Protein AF-A0A2S5KXQ9-F1 (afdb_monomer)

Structure (mmCIF, N/CA/C/O backbone):
data_AF-A0A2S5KXQ9-F1
#
_entry.id   AF-A0A2S5KXQ9-F1
#
loop_
_atom_site.group_PDB
_atom_site.id
_atom_site.type_symbol
_atom_site.label_atom_id
_atom_site.label_alt_id
_atom_site.label_comp_id
_atom_site.label_asym_id
_atom_site.label_entity_id
_atom_site.label_seq_id
_atom_site.pdbx_PDB_ins_code
_atom_site.Cartn_x
_atom_site.Cartn_y
_atom_site.Cartn_z
_atom_site.occupancy
_atom_site.B_iso_or_equiv
_atom_site.auth_seq_id
_atom_site.auth_comp_id
_atom_site.auth_asym_id
_atom_site.auth_atom_id
_atom_site.pdbx_PDB_model_num
ATOM 1 N N . MET A 1 1 ? 0.442 4.396 -20.743 1.00 78.75 1 MET A N 1
ATOM 2 C CA . MET A 1 1 ? 1.804 4.892 -20.442 1.00 78.75 1 MET A CA 1
ATOM 3 C C . MET A 1 1 ? 2.868 3.819 -20.689 1.00 78.75 1 MET A C 1
ATOM 5 O O . MET A 1 1 ? 3.608 3.980 -21.645 1.00 78.75 1 MET A O 1
ATOM 9 N N . PHE A 1 2 ? 2.902 2.706 -19.939 1.00 82.38 2 PHE A N 1
ATOM 10 C CA . PHE A 1 2 ? 3.927 1.646 -20.080 1.00 82.38 2 PHE A CA 1
ATOM 11 C C . PHE A 1 2 ? 4.070 1.054 -21.492 1.00 82.38 2 PHE A C 1
ATOM 13 O O . PHE A 1 2 ? 5.183 0.921 -21.985 1.00 82.38 2 PHE A O 1
ATOM 20 N N . VAL A 1 3 ? 2.953 0.779 -22.176 1.00 86.56 3 VAL A N 1
ATOM 21 C CA . VAL A 1 3 ? 2.971 0.293 -23.571 1.00 86.56 3 VAL A CA 1
ATOM 22 C C . VAL A 1 3 ? 3.650 1.297 -24.509 1.00 86.56 3 VAL A C 1
ATOM 24 O O . VAL A 1 3 ? 4.400 0.899 -25.386 1.00 86.56 3 VAL A O 1
ATOM 27 N N . GLY A 1 4 ? 3.442 2.600 -24.295 1.00 89.75 4 GLY A N 1
ATOM 28 C CA . GLY A 1 4 ? 4.075 3.643 -25.105 1.00 89.75 4 GLY A CA 1
ATOM 29 C C . GLY A 1 4 ? 5.593 3.678 -24.930 1.00 89.75 4 GLY A C 1
ATOM 30 O O . GLY A 1 4 ? 6.312 3.755 -25.920 1.00 89.75 4 GLY A O 1
ATOM 31 N N . VAL A 1 5 ? 6.073 3.554 -23.687 1.00 87.56 5 VAL A N 1
ATOM 32 C CA . VAL A 1 5 ? 7.513 3.492 -23.381 1.00 87.56 5 VAL A CA 1
ATOM 33 C C . VAL A 1 5 ? 8.149 2.266 -24.039 1.00 87.56 5 VAL A C 1
ATOM 35 O O . VAL A 1 5 ? 9.126 2.412 -24.764 1.00 87.56 5 VAL A O 1
ATOM 38 N N . LEU A 1 6 ? 7.540 1.082 -23.888 1.00 88.88 6 LEU A N 1
ATOM 39 C CA . LEU A 1 6 ? 8.032 -0.152 -24.511 1.00 88.88 6 LEU A CA 1
ATOM 40 C C . LEU A 1 6 ? 8.120 -0.038 -26.037 1.00 88.88 6 LEU A C 1
ATOM 42 O O . LEU A 1 6 ? 9.135 -0.407 -26.622 1.00 88.88 6 LEU A O 1
ATOM 46 N N . THR A 1 7 ? 7.087 0.506 -26.685 1.00 90.44 7 THR A N 1
ATOM 47 C CA . THR A 1 7 ? 7.080 0.689 -28.141 1.00 90.44 7 THR A CA 1
ATOM 48 C C . THR A 1 7 ? 8.213 1.609 -28.598 1.00 90.44 7 THR A C 1
ATOM 50 O O . THR A 1 7 ? 8.908 1.284 -29.558 1.00 90.44 7 THR A O 1
ATOM 53 N N . ILE A 1 8 ? 8.446 2.726 -27.901 1.00 91.31 8 ILE A N 1
ATOM 54 C CA . ILE A 1 8 ? 9.525 3.666 -28.236 1.00 91.31 8 ILE A CA 1
ATOM 55 C C . ILE A 1 8 ? 10.900 3.012 -28.041 1.00 91.31 8 ILE A C 1
ATOM 57 O O . ILE A 1 8 ? 11.726 3.067 -28.955 1.00 91.31 8 ILE A O 1
ATOM 61 N N . THR A 1 9 ? 11.134 2.341 -26.908 1.00 89.44 9 THR A N 1
ATOM 62 C CA . THR A 1 9 ? 12.393 1.628 -26.635 1.00 89.44 9 THR A CA 1
ATOM 63 C C . THR A 1 9 ? 12.681 0.579 -27.709 1.00 89.44 9 THR A C 1
ATOM 65 O O . THR A 1 9 ? 13.804 0.511 -28.210 1.00 89.44 9 THR A O 1
ATOM 68 N N . VAL A 1 10 ? 11.680 -0.207 -28.122 1.00 89.44 10 VAL A N 1
ATOM 69 C CA . VAL A 1 10 ? 11.841 -1.229 -29.171 1.00 89.44 10 VAL A CA 1
ATOM 70 C C . VAL A 1 10 ? 12.188 -0.598 -30.520 1.00 89.44 10 VAL A C 1
ATOM 72 O O . VAL A 1 10 ? 13.103 -1.078 -31.186 1.00 89.44 10 VAL A O 1
ATOM 75 N N . ILE A 1 11 ? 11.515 0.492 -30.909 1.00 93.19 11 ILE A N 1
ATOM 76 C CA . ILE A 1 11 ? 11.786 1.196 -32.175 1.00 93.19 11 ILE A CA 1
ATOM 77 C C . ILE A 1 11 ? 13.223 1.728 -32.208 1.00 93.19 11 ILE A C 1
ATOM 79 O O . ILE A 1 11 ? 13.945 1.497 -33.179 1.00 93.19 11 ILE A O 1
ATOM 83 N N . ILE A 1 12 ? 13.655 2.407 -31.142 1.00 90.12 12 ILE A N 1
ATOM 84 C CA . ILE A 1 12 ? 15.009 2.965 -31.049 1.00 90.12 12 ILE A CA 1
ATOM 85 C C . ILE A 1 12 ? 16.040 1.833 -31.073 1.00 90.12 12 ILE A C 1
ATOM 87 O O . ILE A 1 12 ? 16.975 1.863 -31.872 1.00 90.12 12 ILE A O 1
ATOM 91 N N . THR A 1 13 ? 15.839 0.797 -30.257 1.00 90.81 13 THR A N 1
ATOM 92 C CA . THR A 1 13 ? 16.745 -0.358 -30.185 1.00 90.81 13 THR A CA 1
ATOM 93 C C . THR A 1 13 ? 16.883 -1.044 -31.540 1.00 90.81 13 THR A C 1
ATOM 95 O O . THR A 1 13 ? 18.001 -1.318 -31.966 1.00 90.81 13 THR A O 1
ATOM 98 N N . ALA A 1 14 ? 15.778 -1.266 -32.259 1.00 90.19 14 ALA A N 1
ATOM 99 C CA . ALA A 1 14 ? 15.807 -1.853 -33.595 1.00 90.19 14 ALA A CA 1
ATOM 100 C C . ALA A 1 14 ? 16.627 -0.997 -34.575 1.00 90.19 14 ALA A C 1
ATOM 102 O O . ALA A 1 14 ? 17.467 -1.536 -35.294 1.00 90.19 14 ALA A O 1
ATOM 103 N N . GLY A 1 15 ? 16.453 0.330 -34.558 1.00 90.06 15 GLY A N 1
ATOM 104 C CA . GLY A 1 15 ? 17.236 1.247 -35.391 1.00 90.06 15 GLY A CA 1
ATOM 105 C C . GLY A 1 15 ? 18.742 1.176 -35.113 1.00 90.06 15 GLY A C 1
ATOM 106 O O . GLY A 1 15 ? 19.540 1.064 -36.042 1.00 90.06 15 GLY A O 1
ATOM 107 N N . PHE A 1 16 ? 19.139 1.171 -33.839 1.00 89.94 16 PHE A N 1
ATOM 108 C CA . PHE A 1 16 ? 20.549 1.079 -33.444 1.00 89.94 16 PHE A CA 1
ATOM 109 C C . PHE A 1 16 ? 21.169 -0.291 -33.74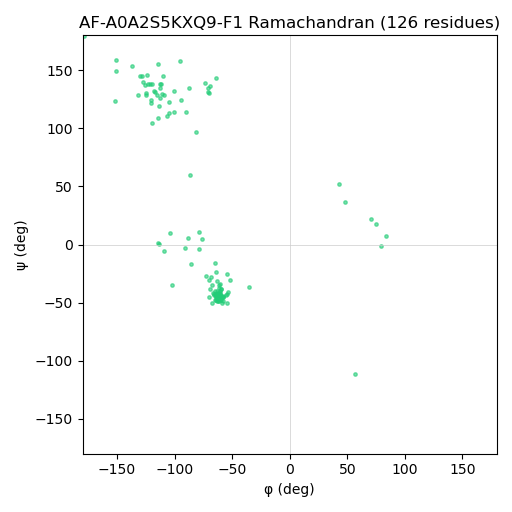9 1.00 89.94 16 PHE A C 1
ATOM 111 O O . PHE A 1 16 ? 22.310 -0.361 -34.205 1.00 89.94 16 PHE A O 1
ATOM 118 N N . VAL A 1 17 ? 20.425 -1.381 -33.557 1.00 90.50 17 VAL A N 1
ATOM 119 C CA . VAL A 1 17 ? 20.887 -2.735 -33.902 1.00 90.50 17 VAL A CA 1
ATOM 120 C C . VAL A 1 17 ? 21.113 -2.870 -35.406 1.00 90.50 17 VAL A C 1
ATOM 122 O O . VAL A 1 17 ? 22.149 -3.393 -35.812 1.00 90.50 17 VAL A O 1
ATOM 125 N N . LEU A 1 18 ? 20.197 -2.348 -36.231 1.00 91.31 18 LEU A N 1
ATOM 126 C CA . LEU A 1 18 ? 20.355 -2.317 -37.690 1.00 91.31 18 LEU A CA 1
ATOM 127 C C . LEU A 1 18 ? 21.558 -1.470 -38.130 1.00 91.31 18 LEU A C 1
ATOM 129 O O . LEU A 1 18 ? 22.213 -1.807 -39.112 1.00 91.31 18 LEU A O 1
ATOM 133 N N . ALA A 1 19 ? 21.896 -0.418 -37.380 1.00 90.25 19 ALA A N 1
ATOM 134 C CA . ALA A 1 19 ? 23.103 0.385 -37.586 1.00 90.25 19 ALA A CA 1
ATOM 135 C C . ALA A 1 19 ? 24.400 -0.295 -37.088 1.00 90.25 19 ALA A C 1
ATOM 137 O O . ALA A 1 19 ? 25.467 0.316 -37.114 1.00 90.25 19 ALA A O 1
ATOM 138 N N . GLY A 1 20 ? 24.329 -1.547 -36.620 1.00 88.88 20 GLY A N 1
ATOM 139 C CA . GLY A 1 20 ? 25.476 -2.309 -36.128 1.00 88.88 20 GLY A CA 1
ATOM 140 C C . GLY A 1 20 ? 25.839 -2.035 -34.667 1.00 88.88 20 GLY A C 1
ATOM 141 O O . GLY A 1 20 ? 26.840 -2.560 -34.190 1.00 88.88 20 GLY A O 1
ATOM 142 N N . ALA A 1 21 ? 25.040 -1.267 -33.918 1.00 89.88 21 ALA A N 1
ATOM 143 C CA . ALA A 1 21 ? 25.245 -1.001 -32.493 1.00 89.88 21 ALA A CA 1
ATOM 144 C C . ALA A 1 21 ? 24.604 -2.092 -31.612 1.00 89.88 21 ALA A C 1
ATOM 146 O O . ALA A 1 21 ? 23.745 -1.838 -30.768 1.00 89.88 21 ALA A O 1
ATOM 147 N N . TRP A 1 22 ? 25.053 -3.334 -31.794 1.00 89.44 22 TRP A N 1
ATOM 148 C CA . TRP A 1 22 ? 24.617 -4.515 -31.035 1.00 89.44 22 TRP A CA 1
ATOM 149 C C . TRP A 1 22 ? 24.746 -4.366 -29.508 1.00 89.44 22 TRP A C 1
ATOM 151 O O . TRP A 1 22 ? 23.976 -4.975 -28.768 1.00 89.44 22 TRP A O 1
ATOM 161 N N . LEU A 1 23 ? 25.650 -3.504 -29.028 1.00 90.25 23 LEU A N 1
ATOM 162 C CA . LEU A 1 23 ? 25.836 -3.215 -27.602 1.00 90.25 23 LEU A CA 1
ATOM 163 C C . LEU A 1 23 ? 24.622 -2.528 -26.948 1.00 90.25 23 LEU A C 1
ATOM 165 O O . LEU A 1 23 ? 24.513 -2.531 -25.729 1.00 90.25 23 LEU A O 1
ATOM 169 N N . VAL A 1 24 ? 23.686 -1.973 -27.725 1.00 89.38 24 VAL A N 1
ATOM 170 C CA . VAL A 1 24 ? 22.449 -1.363 -27.200 1.00 89.38 24 VAL A CA 1
ATOM 171 C C . VAL A 1 24 ? 21.453 -2.421 -26.700 1.00 89.38 24 VAL A C 1
ATOM 173 O O . VAL A 1 24 ? 20.691 -2.154 -25.771 1.00 89.38 24 VAL A O 1
ATOM 176 N N . LEU A 1 25 ? 21.492 -3.645 -27.244 1.00 88.25 25 LEU A N 1
ATOM 177 C CA . LEU A 1 25 ? 20.591 -4.743 -26.863 1.00 88.25 25 LEU A CA 1
ATOM 178 C C . LEU A 1 25 ? 20.567 -5.065 -25.360 1.00 88.25 25 LEU A C 1
ATOM 180 O O . LEU A 1 25 ? 19.467 -5.135 -24.813 1.00 88.25 25 LEU A O 1
ATOM 184 N N . PRO A 1 26 ? 21.705 -5.265 -24.662 1.00 91.44 26 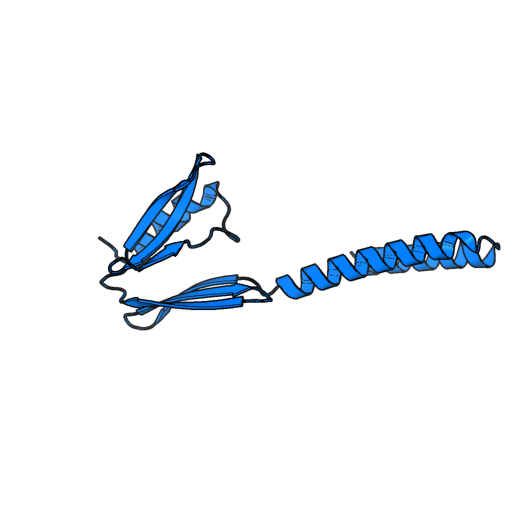PRO A N 1
ATOM 185 C CA . PRO A 1 26 ? 21.680 -5.558 -23.229 1.00 91.44 26 PRO A CA 1
ATOM 186 C C . PRO A 1 26 ? 21.056 -4.430 -22.396 1.00 91.44 26 PRO A C 1
ATOM 188 O O . PRO A 1 26 ? 20.357 -4.721 -21.429 1.00 91.44 26 PRO A O 1
ATOM 191 N N . PHE A 1 27 ? 21.241 -3.161 -22.779 1.00 88.88 27 PHE A N 1
ATOM 192 C CA . PHE A 1 27 ? 20.630 -2.027 -22.074 1.00 88.88 27 PHE A CA 1
ATOM 193 C C . PHE A 1 27 ? 19.116 -1.974 -22.288 1.00 88.88 27 PHE A C 1
ATOM 195 O O . PHE A 1 27 ? 18.367 -1.841 -21.323 1.00 88.88 27 PHE A O 1
ATOM 202 N N . ALA A 1 28 ? 18.661 -2.153 -23.530 1.00 88.88 28 ALA A N 1
ATOM 203 C CA . ALA A 1 28 ? 17.238 -2.208 -23.853 1.00 88.88 28 ALA A CA 1
ATOM 204 C C . ALA A 1 28 ? 16.541 -3.404 -23.185 1.00 88.88 28 ALA A C 1
ATOM 206 O O . ALA A 1 28 ? 15.451 -3.275 -22.633 1.00 88.88 28 ALA A O 1
ATOM 207 N N . GLY A 1 29 ? 17.192 -4.571 -23.180 1.00 89.62 29 GLY A N 1
ATOM 208 C CA . GLY A 1 29 ? 16.701 -5.752 -22.476 1.00 89.62 29 GLY A CA 1
ATOM 209 C C . GLY A 1 29 ? 16.574 -5.510 -20.972 1.00 89.62 29 GLY A C 1
ATOM 210 O O . GLY A 1 29 ? 15.553 -5.857 -20.382 1.00 89.62 29 GLY A O 1
ATOM 211 N N . LEU A 1 30 ? 17.570 -4.866 -20.357 1.00 94.31 30 LEU A N 1
ATOM 212 C CA . LEU A 1 30 ? 17.536 -4.525 -18.936 1.00 94.31 30 LEU A CA 1
ATOM 213 C C . LEU A 1 30 ? 16.406 -3.541 -18.610 1.00 94.31 30 LEU A C 1
ATOM 215 O O . LEU A 1 30 ? 15.691 -3.755 -17.634 1.00 94.31 30 LEU A O 1
ATOM 219 N N . GLU A 1 31 ? 16.195 -2.515 -19.436 1.00 91.12 31 GLU A N 1
ATOM 220 C CA . GLU A 1 31 ? 15.076 -1.580 -19.273 1.00 91.12 31 GLU A CA 1
ATOM 221 C C . GLU A 1 31 ? 13.727 -2.316 -19.300 1.00 91.12 31 GLU A C 1
ATOM 223 O O . GLU A 1 31 ? 12.910 -2.158 -18.390 1.00 91.12 31 GLU A O 1
ATOM 228 N N . ILE A 1 32 ? 13.517 -3.186 -20.294 1.00 90.31 32 ILE A N 1
ATOM 229 C CA . ILE A 1 32 ? 12.287 -3.979 -20.420 1.00 90.31 32 ILE A CA 1
ATOM 230 C C . ILE A 1 32 ? 12.099 -4.900 -19.208 1.00 90.31 32 ILE A C 1
ATOM 232 O O . ILE A 1 32 ? 10.988 -4.998 -18.688 1.00 90.31 32 ILE A O 1
ATOM 236 N N . LEU A 1 33 ? 13.165 -5.549 -18.726 1.00 94.31 33 LEU A N 1
ATOM 237 C CA . LEU A 1 33 ? 13.109 -6.416 -17.545 1.00 94.31 33 LEU A CA 1
ATOM 238 C C . LEU A 1 33 ? 12.712 -5.644 -16.283 1.00 94.31 33 LEU A C 1
ATOM 240 O O . LEU A 1 33 ? 11.860 -6.109 -15.524 1.00 94.31 33 LEU A O 1
ATOM 244 N N . VAL A 1 34 ? 13.287 -4.460 -16.069 1.00 94.19 34 VAL A N 1
ATOM 245 C CA . VAL A 1 34 ? 12.946 -3.601 -14.927 1.00 94.19 34 VAL A CA 1
ATOM 246 C C . VAL A 1 34 ? 11.488 -3.149 -15.012 1.00 94.19 34 VAL A C 1
ATOM 248 O O . VAL A 1 34 ? 10.753 -3.259 -14.029 1.00 94.19 34 VAL A O 1
ATOM 251 N N . LEU A 1 35 ? 11.036 -2.699 -16.186 1.00 92.06 35 LEU A N 1
ATOM 252 C CA . LEU A 1 35 ? 9.643 -2.298 -16.395 1.00 92.06 35 LEU A CA 1
ATOM 253 C C . LEU A 1 35 ? 8.673 -3.462 -16.169 1.00 92.06 35 LEU A C 1
ATOM 255 O O . LEU A 1 35 ? 7.655 -3.287 -15.497 1.00 92.06 35 LEU A O 1
ATOM 259 N N . ALA A 1 36 ? 8.996 -4.650 -16.682 1.00 91.94 36 ALA A N 1
ATOM 260 C CA . ALA A 1 36 ? 8.199 -5.853 -16.476 1.00 91.94 36 ALA A CA 1
ATOM 261 C C . ALA A 1 36 ? 8.101 -6.209 -14.987 1.00 91.94 36 ALA A C 1
ATOM 263 O O . ALA A 1 36 ? 7.006 -6.473 -14.493 1.00 91.94 36 ALA A O 1
ATOM 264 N N . TYR A 1 37 ? 9.214 -6.150 -14.253 1.00 94.50 37 TYR A N 1
ATOM 265 C CA . TYR A 1 37 ? 9.239 -6.413 -12.816 1.00 94.50 37 TYR A CA 1
ATOM 266 C C . TYR A 1 37 ? 8.340 -5.446 -12.031 1.00 94.50 37 TYR A C 1
ATOM 268 O O . TYR A 1 37 ? 7.513 -5.880 -11.226 1.00 94.50 37 TYR A O 1
ATOM 276 N N . VAL A 1 38 ? 8.450 -4.139 -12.298 1.00 93.19 38 VAL A N 1
ATOM 277 C CA . VAL A 1 38 ? 7.613 -3.116 -11.650 1.00 93.19 38 VAL A CA 1
ATOM 278 C C . VAL A 1 38 ? 6.136 -3.326 -11.979 1.00 93.19 38 VAL A C 1
ATOM 280 O O . VAL A 1 38 ? 5.297 -3.246 -11.081 1.00 93.19 38 VAL A O 1
ATOM 283 N N . LEU A 1 39 ? 5.811 -3.635 -13.238 1.00 92.12 39 LEU A N 1
ATOM 284 C CA . LEU A 1 39 ? 4.434 -3.851 -13.673 1.00 92.12 39 LEU A CA 1
ATOM 285 C C . LEU A 1 39 ? 3.816 -5.091 -13.023 1.00 92.12 39 LEU A C 1
ATOM 287 O O . LEU A 1 39 ? 2.681 -5.025 -12.557 1.00 92.12 39 LEU A O 1
ATOM 291 N N . ILE A 1 40 ? 4.563 -6.195 -12.950 1.00 93.06 40 ILE A N 1
ATOM 292 C CA . ILE A 1 40 ? 4.127 -7.406 -12.248 1.00 93.06 40 ILE A CA 1
ATOM 293 C C . ILE A 1 40 ? 3.860 -7.066 -10.785 1.00 93.06 40 ILE A C 1
ATOM 295 O O . ILE A 1 40 ? 2.777 -7.349 -10.289 1.00 93.06 40 ILE A O 1
ATOM 299 N N . ASN A 1 41 ? 4.789 -6.397 -10.101 1.00 92.56 41 ASN A N 1
ATOM 300 C CA . ASN A 1 41 ? 4.599 -6.045 -8.698 1.00 92.56 41 ASN A CA 1
ATOM 301 C C . ASN A 1 41 ? 3.368 -5.143 -8.483 1.00 92.56 41 ASN A C 1
ATOM 303 O O . ASN A 1 41 ? 2.576 -5.383 -7.575 1.00 92.56 41 ASN A O 1
ATOM 307 N N . ALA A 1 42 ? 3.163 -4.147 -9.349 1.00 90.25 42 ALA A N 1
ATOM 308 C CA . ALA A 1 42 ? 1.984 -3.286 -9.303 1.00 90.25 42 ALA A CA 1
ATOM 309 C C . ALA A 1 42 ? 0.685 -4.073 -9.536 1.00 90.25 42 ALA A C 1
ATOM 311 O O . ALA A 1 42 ? -0.289 -3.872 -8.816 1.00 90.25 42 ALA A O 1
ATOM 312 N N . TYR A 1 43 ? 0.678 -4.995 -10.501 1.00 90.06 43 TYR A N 1
ATOM 313 C CA . TYR A 1 43 ? -0.474 -5.846 -10.792 1.00 90.06 43 TYR A CA 1
ATOM 314 C C . TYR A 1 43 ? -0.812 -6.770 -9.619 1.00 90.06 43 TYR A C 1
ATOM 316 O O . TYR A 1 43 ? -1.973 -6.876 -9.232 1.00 90.06 43 TYR A O 1
ATOM 324 N N . LEU A 1 44 ? 0.202 -7.392 -9.013 1.00 90.50 44 LEU A N 1
ATOM 325 C CA . LEU A 1 44 ? 0.015 -8.291 -7.877 1.00 90.50 44 LEU A CA 1
ATOM 326 C C . LEU A 1 44 ? -0.610 -7.568 -6.678 1.00 90.50 44 LEU A C 1
ATOM 328 O O . LEU A 1 44 ? -1.470 -8.135 -6.011 1.00 90.50 44 LEU A O 1
ATOM 332 N N . HIS A 1 45 ? -0.230 -6.310 -6.447 1.00 89.06 45 HIS A N 1
ATOM 333 C CA . HIS A 1 45 ? -0.738 -5.485 -5.348 1.00 89.06 45 HIS A CA 1
ATOM 334 C C . HIS A 1 45 ? -1.982 -4.649 -5.689 1.00 89.06 45 HIS A C 1
ATOM 336 O O . HIS A 1 45 ? -2.511 -3.975 -4.806 1.00 89.06 45 HIS A O 1
ATOM 342 N N . TYR A 1 46 ? -2.472 -4.681 -6.934 1.00 86.81 46 TYR A N 1
ATOM 343 C CA . TYR A 1 46 ? -3.612 -3.866 -7.380 1.00 86.81 46 TYR A CA 1
ATOM 344 C C . TYR A 1 46 ? -4.897 -4.163 -6.598 1.00 86.81 46 TYR A C 1
ATOM 346 O O . TYR A 1 46 ? -5.707 -3.273 -6.361 1.00 86.81 46 TYR A O 1
ATOM 354 N N . GLY A 1 47 ? -5.076 -5.424 -6.203 1.00 85.50 47 GLY A N 1
ATOM 355 C CA . GLY A 1 47 ? -6.241 -5.875 -5.456 1.00 85.50 47 GLY A CA 1
ATOM 356 C C . GLY A 1 47 ? -6.098 -5.753 -3.945 1.00 85.50 47 GLY A C 1
ATOM 357 O O . GLY A 1 47 ? -6.967 -6.261 -3.252 1.00 85.50 47 GLY A O 1
ATOM 358 N N . ASP A 1 48 ? -5.022 -5.168 -3.415 1.00 92.00 48 ASP A N 1
ATOM 359 C CA . ASP A 1 48 ? -4.864 -5.059 -1.969 1.00 92.00 48 ASP A CA 1
ATOM 360 C C . ASP A 1 48 ? -5.849 -4.032 -1.387 1.00 92.00 48 ASP A C 1
ATOM 362 O O . ASP A 1 48 ? -5.937 -2.902 -1.869 1.00 92.00 48 ASP A O 1
ATOM 366 N N . PHE A 1 49 ? -6.565 -4.400 -0.324 1.00 90.56 49 PHE A N 1
ATOM 367 C CA . PHE A 1 49 ? -7.528 -3.512 0.322 1.00 90.56 49 PHE A CA 1
ATOM 368 C C . PHE A 1 49 ? -7.687 -3.801 1.815 1.00 90.56 49 PHE A C 1
ATOM 370 O O . PHE A 1 49 ? -7.425 -4.898 2.314 1.00 90.56 49 PHE A O 1
ATOM 377 N N . GLU A 1 50 ? -8.184 -2.796 2.528 1.00 91.94 50 GLU A N 1
ATOM 378 C CA . GLU A 1 50 ? -8.716 -2.937 3.878 1.00 91.94 50 GLU A CA 1
ATOM 379 C C . GLU A 1 50 ? -10.178 -2.495 3.865 1.00 91.94 50 GLU A C 1
ATOM 381 O O . GLU A 1 50 ? -10.487 -1.388 3.431 1.00 91.94 50 GLU A O 1
ATOM 386 N N . SER A 1 51 ? -11.078 -3.364 4.317 1.00 91.62 51 SER A N 1
ATOM 387 C CA . SER A 1 51 ? -12.519 -3.111 4.314 1.00 91.62 51 SER A CA 1
ATOM 388 C C . SER A 1 51 ? -13.122 -3.367 5.688 1.00 91.62 51 SER A C 1
ATOM 390 O O . SER A 1 51 ? -12.703 -4.280 6.403 1.00 91.62 51 SER A O 1
ATOM 392 N N . ILE A 1 52 ? -14.119 -2.558 6.043 1.00 90.19 52 ILE A N 1
ATOM 393 C CA . ILE A 1 52 ? -14.981 -2.758 7.207 1.00 90.19 52 ILE A CA 1
ATOM 394 C C . ILE A 1 52 ? -16.403 -2.878 6.682 1.00 90.19 52 ILE A C 1
ATOM 396 O O . ILE A 1 52 ? -16.917 -1.959 6.048 1.00 90.19 52 ILE A O 1
ATOM 400 N N . ALA A 1 53 ? -17.044 -4.000 6.977 1.00 89.94 53 ALA A N 1
ATOM 401 C CA . ALA A 1 53 ? -18.430 -4.252 6.640 1.00 89.94 53 ALA A CA 1
ATOM 402 C C . ALA A 1 53 ? -19.243 -4.493 7.911 1.00 89.94 53 ALA A C 1
ATOM 404 O O . ALA A 1 53 ? -18.823 -5.216 8.816 1.00 89.94 53 ALA A O 1
ATOM 405 N N . LEU A 1 54 ? -20.435 -3.909 7.953 1.00 88.50 54 LEU A N 1
ATOM 406 C CA . LEU A 1 54 ? -21.464 -4.245 8.928 1.00 88.50 54 LEU A CA 1
ATOM 407 C C . LEU A 1 54 ? -22.326 -5.360 8.338 1.00 88.50 54 LEU A C 1
ATOM 409 O O . LEU A 1 54 ? -23.011 -5.151 7.339 1.00 88.50 54 LEU A O 1
ATOM 413 N N . VAL A 1 55 ? -22.279 -6.542 8.944 1.00 87.44 55 VAL A N 1
ATOM 414 C CA . VAL A 1 55 ? -23.063 -7.706 8.524 1.00 87.44 55 VAL A CA 1
ATOM 415 C C . VAL A 1 55 ? -23.958 -8.104 9.688 1.00 87.44 55 VAL A C 1
ATOM 417 O O . VAL A 1 55 ? -23.499 -8.697 10.658 1.00 87.44 55 VAL A O 1
ATOM 420 N N . ASN A 1 56 ? -25.249 -7.781 9.593 1.00 86.44 56 ASN A N 1
ATOM 421 C CA . ASN A 1 56 ? -26.217 -7.955 10.681 1.00 86.44 56 ASN A CA 1
ATOM 422 C C . ASN A 1 56 ? -25.781 -7.211 11.961 1.00 86.44 56 ASN A C 1
ATOM 424 O O . ASN A 1 56 ? -25.763 -5.978 11.972 1.00 86.44 56 ASN A O 1
ATOM 428 N N . ASP A 1 57 ? -25.426 -7.955 13.014 1.00 88.44 57 ASP A N 1
ATOM 429 C CA . ASP A 1 57 ? -24.938 -7.434 14.298 1.00 88.44 57 ASP A CA 1
ATOM 430 C C . ASP A 1 57 ? -23.418 -7.600 14.473 1.00 88.44 57 ASP A C 1
ATOM 432 O O . ASP A 1 57 ? -22.872 -7.352 15.546 1.00 88.44 57 ASP A O 1
ATOM 436 N N . ASP A 1 58 ? -22.715 -7.982 13.406 1.00 89.31 58 ASP A N 1
ATOM 437 C CA . ASP A 1 58 ? -21.269 -8.149 13.401 1.00 89.31 58 ASP A CA 1
ATOM 438 C C . ASP A 1 58 ? -20.575 -7.065 12.570 1.00 89.31 58 ASP A C 1
ATOM 440 O O . ASP A 1 58 ? -21.040 -6.624 11.515 1.00 89.31 58 ASP A O 1
ATOM 444 N N . VAL A 1 59 ? -19.401 -6.668 13.043 1.00 90.56 59 VAL A N 1
ATOM 445 C CA . VAL A 1 59 ? -18.423 -5.852 12.332 1.00 90.56 59 VAL A CA 1
ATOM 446 C C . VAL A 1 59 ? -17.342 -6.778 11.809 1.00 90.56 59 VAL A C 1
ATOM 448 O O . VAL A 1 59 ? -16.591 -7.394 12.569 1.00 90.56 59 VAL A O 1
ATOM 451 N N . VAL A 1 60 ? -17.270 -6.872 10.490 1.00 92.06 60 VAL A N 1
ATOM 452 C CA . VAL A 1 60 ? -16.315 -7.701 9.768 1.00 92.06 60 VAL A CA 1
ATOM 453 C C . VAL A 1 60 ? -15.240 -6.802 9.187 1.00 92.06 60 VAL A C 1
ATOM 455 O O . VAL A 1 60 ? -15.528 -5.903 8.405 1.00 92.06 60 VAL A O 1
ATOM 458 N N . ILE A 1 61 ? -13.993 -7.067 9.551 1.00 92.12 61 ILE A N 1
ATOM 459 C CA . ILE A 1 61 ? -12.825 -6.352 9.057 1.00 92.12 61 ILE A CA 1
ATOM 460 C C . ILE A 1 61 ? -11.999 -7.315 8.225 1.00 92.12 61 ILE A C 1
ATOM 462 O O . ILE A 1 61 ? -11.525 -8.340 8.722 1.00 92.12 61 ILE A O 1
ATOM 466 N N . GLU A 1 62 ? -11.825 -6.982 6.957 1.00 92.62 62 GLU A N 1
ATOM 467 C CA . GLU A 1 62 ? -11.044 -7.762 6.011 1.00 92.62 62 GLU A CA 1
ATOM 468 C C . GLU A 1 62 ? -9.796 -6.981 5.618 1.00 92.62 62 GLU A C 1
ATOM 470 O O . GLU A 1 62 ? -9.864 -5.825 5.203 1.00 92.62 62 GLU A O 1
ATOM 475 N N . LYS A 1 63 ? -8.643 -7.624 5.785 1.00 92.50 63 LYS A N 1
ATOM 476 C CA . LYS A 1 63 ? -7.353 -7.137 5.315 1.00 92.50 63 LYS A CA 1
ATOM 477 C C . LYS A 1 63 ? -6.873 -8.096 4.250 1.00 92.50 63 LYS A C 1
ATOM 479 O O . LYS A 1 63 ? -6.485 -9.223 4.564 1.00 92.50 63 LYS A O 1
ATOM 484 N N . TYR A 1 64 ? -6.889 -7.636 3.014 1.00 91.94 64 TYR A N 1
ATOM 485 C CA . TYR A 1 64 ? -6.388 -8.392 1.889 1.00 91.94 64 TYR A CA 1
ATOM 486 C C . TYR A 1 64 ? -5.120 -7.738 1.352 1.00 91.94 64 TYR A C 1
ATOM 488 O O . TYR A 1 64 ? -5.063 -6.542 1.079 1.00 91.94 64 TYR A O 1
ATOM 496 N N . SER A 1 65 ? -4.087 -8.550 1.189 1.00 89.06 65 SER A N 1
ATOM 497 C CA . SER A 1 65 ? -2.914 -8.230 0.396 1.00 89.06 65 SER A CA 1
ATOM 498 C C . SER A 1 65 ? -2.540 -9.448 -0.437 1.00 89.06 65 SER A C 1
ATOM 500 O O . SER A 1 65 ? -2.794 -10.573 -0.013 1.00 89.06 65 SER A O 1
ATOM 502 N N . TYR A 1 66 ? -1.882 -9.241 -1.577 1.00 84.00 66 TYR A N 1
ATOM 503 C CA . TYR A 1 66 ? -1.415 -10.260 -2.521 1.00 84.00 66 TYR A CA 1
ATOM 504 C C . TYR A 1 66 ? -0.938 -11.587 -1.894 1.00 84.00 66 TYR A C 1
ATOM 506 O O . TYR A 1 66 ? -1.166 -12.657 -2.448 1.00 84.00 66 TYR A O 1
ATOM 514 N N . LYS A 1 67 ? -0.280 -11.539 -0.726 1.00 85.88 67 LYS A N 1
ATOM 515 C CA . LYS A 1 67 ? 0.254 -12.720 -0.021 1.00 85.88 67 LYS A CA 1
ATOM 516 C C . LYS A 1 67 ? -0.487 -13.109 1.262 1.00 85.88 67 LYS A C 1
ATOM 518 O O . LYS A 1 67 ? -0.120 -14.096 1.892 1.00 85.88 67 LYS A O 1
ATOM 523 N N . SER A 1 68 ? -1.462 -12.328 1.717 1.00 88.56 68 SER A N 1
ATOM 524 C CA . SER A 1 68 ? -2.134 -12.555 2.995 1.00 88.56 68 SER A CA 1
ATOM 525 C C . SER A 1 68 ? -3.560 -12.024 2.969 1.00 88.56 68 SER A C 1
ATOM 527 O O . SER A 1 68 ? -3.778 -10.835 2.769 1.00 88.56 68 SER A O 1
ATOM 529 N N . SER A 1 69 ? -4.518 -12.903 3.252 1.00 90.81 69 SER A N 1
ATOM 530 C CA . SER A 1 69 ? -5.885 -12.518 3.589 1.00 90.81 69 SER A CA 1
ATOM 531 C C . SER A 1 69 ? -6.125 -12.791 5.069 1.00 90.81 69 SER A C 1
ATOM 533 O O . SER A 1 69 ? -5.829 -13.883 5.564 1.00 90.81 69 SER A O 1
ATOM 535 N N . LYS A 1 70 ? -6.625 -11.790 5.792 1.00 92.31 70 LYS A N 1
ATOM 536 C CA . LYS A 1 70 ? -7.010 -11.909 7.198 1.00 92.31 70 LYS A CA 1
ATOM 537 C C . LYS A 1 70 ? -8.390 -11.309 7.389 1.00 92.31 70 LYS A C 1
ATOM 539 O O . LYS A 1 70 ? -8.627 -10.156 7.039 1.00 92.31 70 LYS A O 1
ATOM 544 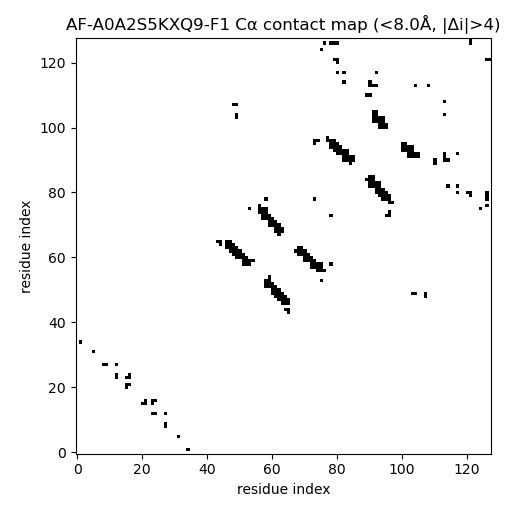N N . LYS A 1 71 ? -9.272 -12.084 8.009 1.00 92.50 71 LYS A N 1
ATOM 545 C CA . LYS A 1 71 ? -10.629 -11.670 8.348 1.00 92.50 71 LYS A CA 1
ATOM 546 C C 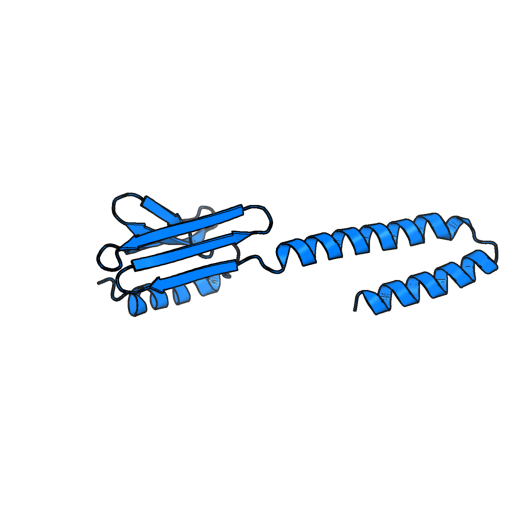. LYS A 1 71 ? -10.800 -11.682 9.859 1.00 92.50 71 LYS A C 1
ATOM 548 O O . LYS A 1 71 ? -10.449 -12.657 10.523 1.00 92.50 71 LYS A O 1
ATOM 553 N N . TYR A 1 72 ? -11.341 -10.598 10.391 1.00 91.81 72 TYR A N 1
ATOM 554 C CA . TYR A 1 72 ? -11.627 -10.421 11.805 1.00 91.81 72 TYR A CA 1
ATOM 555 C C . TYR A 1 72 ? -13.099 -10.078 11.963 1.00 91.81 72 TYR A C 1
ATOM 557 O O . TYR A 1 72 ? -13.595 -9.183 11.290 1.00 91.81 72 T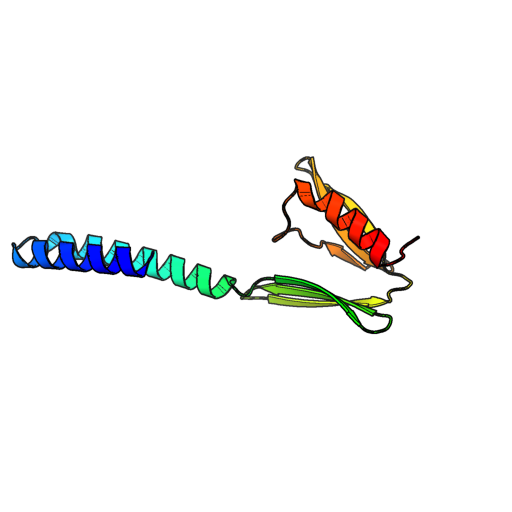YR A O 1
ATOM 565 N N . THR A 1 73 ? -13.787 -10.777 12.856 1.00 91.75 73 THR A N 1
ATOM 566 C CA . THR A 1 73 ? -15.195 -10.516 13.158 1.00 91.75 73 THR A CA 1
ATOM 567 C C . THR A 1 73 ? -15.310 -10.109 14.618 1.00 91.75 73 THR A C 1
ATOM 569 O O . THR A 1 73 ? -14.738 -10.769 15.490 1.00 91.75 73 THR A O 1
ATOM 572 N N . PHE A 1 74 ? -16.034 -9.025 14.873 1.00 90.81 74 PHE A N 1
ATOM 573 C CA . PHE A 1 74 ? -16.335 -8.505 16.201 1.00 90.81 74 PHE A CA 1
ATOM 574 C C . PHE A 1 74 ? -17.835 -8.253 16.315 1.00 90.81 74 PHE A C 1
ATOM 576 O O . PHE A 1 74 ? -18.444 -7.800 15.354 1.00 90.81 74 PHE A O 1
ATOM 583 N N . GLN A 1 75 ? -18.424 -8.476 17.488 1.00 88.25 75 GLN A N 1
ATOM 584 C CA . GLN A 1 75 ? -19.819 -8.097 17.713 1.00 88.25 75 GLN A CA 1
ATOM 585 C C . GLN A 1 75 ? -19.943 -6.576 17.767 1.00 88.25 75 GLN A C 1
ATOM 587 O O . GLN A 1 75 ? -19.208 -5.917 18.510 1.00 88.25 75 GLN A O 1
ATOM 592 N N . ARG A 1 76 ? -20.893 -6.018 17.013 1.00 86.25 76 ARG A N 1
ATOM 593 C CA . ARG A 1 76 ? -21.105 -4.573 16.869 1.00 86.25 76 ARG A CA 1
ATOM 594 C C . ARG A 1 76 ? -21.290 -3.880 18.211 1.00 86.25 76 ARG A C 1
ATOM 596 O O . ARG A 1 76 ? -20.698 -2.832 18.431 1.00 86.25 76 ARG A O 1
ATOM 603 N N . TYR A 1 77 ? -22.058 -4.479 19.118 1.00 84.94 77 TYR A N 1
ATOM 604 C CA . TYR A 1 77 ? -22.365 -3.874 20.418 1.00 84.94 77 TYR A CA 1
ATOM 605 C C . TYR A 1 77 ? -21.134 -3.691 21.322 1.00 84.94 77 TYR A C 1
ATOM 607 O O . TYR A 1 77 ? -21.121 -2.844 22.209 1.00 84.94 77 TYR A O 1
ATOM 615 N N . TRP A 1 78 ? -20.083 -4.477 21.093 1.00 87.31 78 TRP A N 1
ATOM 616 C CA . TRP A 1 78 ? -18.885 -4.485 21.929 1.00 87.31 78 TRP A CA 1
ATOM 617 C C . TRP A 1 78 ? -17.646 -3.976 21.204 1.00 87.31 78 TRP A C 1
ATOM 619 O O . TRP A 1 78 ? -16.554 -3.983 21.784 1.00 87.31 78 TRP A O 1
ATOM 629 N N . VAL A 1 79 ? -17.781 -3.592 19.935 1.00 89.69 79 VAL A N 1
ATOM 630 C CA . VAL A 1 79 ? -16.670 -3.062 19.159 1.00 89.69 79 VAL A CA 1
ATOM 631 C C . VAL A 1 79 ? -16.361 -1.647 19.641 1.00 89.69 79 VAL A C 1
ATOM 633 O O . VAL A 1 79 ? -17.251 -0.847 19.917 1.00 89.69 79 VAL A O 1
ATOM 636 N N . ARG A 1 80 ? -15.078 -1.327 19.752 1.00 88.94 80 ARG A N 1
ATOM 637 C CA . ARG A 1 80 ? -14.591 0.004 20.096 1.00 88.94 80 ARG A CA 1
ATOM 638 C C . ARG A 1 80 ? -13.585 0.459 19.060 1.00 88.94 80 ARG A C 1
ATOM 640 O O . ARG A 1 80 ? -12.760 -0.332 18.605 1.00 88.94 80 ARG A O 1
ATOM 647 N N . VAL A 1 81 ? -13.668 1.739 18.710 1.00 90.19 81 VAL A N 1
ATOM 648 C CA . VAL A 1 81 ? -12.696 2.418 17.852 1.00 90.19 81 VAL A CA 1
ATOM 649 C C . VAL A 1 81 ? -11.835 3.312 18.737 1.00 90.19 81 VAL A C 1
ATOM 651 O O . VAL A 1 81 ? -12.315 4.301 19.296 1.00 90.19 81 VAL A O 1
ATOM 654 N N . THR A 1 82 ? -10.559 2.975 18.859 1.00 89.25 82 THR A N 1
ATOM 655 C CA . THR A 1 82 ? -9.588 3.697 19.683 1.00 89.25 82 THR A CA 1
ATOM 656 C C . THR A 1 82 ? -8.570 4.374 18.778 1.00 89.25 82 THR A C 1
ATOM 658 O O . THR A 1 82 ? -8.113 3.786 17.802 1.00 89.25 82 THR A O 1
ATOM 661 N N . LEU A 1 83 ? -8.206 5.612 19.101 1.00 88.81 83 LEU A N 1
ATOM 662 C CA . LEU A 1 83 ? -7.094 6.303 18.458 1.00 88.81 83 LEU A CA 1
ATOM 663 C C . LEU A 1 83 ? -5.881 6.217 19.376 1.00 88.81 83 LEU A C 1
ATOM 665 O O . LEU A 1 83 ? -6.008 6.465 20.575 1.00 88.81 83 LEU A O 1
ATOM 669 N N . ARG A 1 84 ? -4.727 5.844 18.826 1.00 89.31 84 ARG A N 1
ATOM 670 C CA . ARG A 1 84 ? -3.452 5.840 19.551 1.00 89.31 84 ARG A CA 1
ATOM 671 C C . ARG A 1 84 ? -2.430 6.653 18.782 1.00 89.31 84 ARG A C 1
ATOM 673 O O . ARG A 1 84 ? -2.340 6.532 17.562 1.00 89.31 84 ARG A O 1
ATOM 680 N N . GLU A 1 85 ? -1.660 7.456 19.500 1.00 86.94 85 GLU A N 1
ATOM 681 C CA . GLU A 1 85 ? -0.485 8.099 18.928 1.00 86.94 85 GLU A CA 1
ATOM 682 C C . GLU A 1 85 ? 0.609 7.055 18.697 1.00 86.94 85 GLU A C 1
ATOM 684 O O . GLU A 1 85 ? 0.872 6.185 19.529 1.00 86.94 85 GLU A O 1
ATOM 689 N N . THR A 1 86 ? 1.213 7.127 17.521 1.00 83.06 86 THR A N 1
ATOM 690 C CA . THR A 1 86 ? 2.352 6.314 17.100 1.00 83.06 86 THR A CA 1
ATOM 691 C C . THR A 1 86 ? 3.635 7.094 17.364 1.00 83.06 86 THR A C 1
ATOM 693 O O . THR A 1 86 ? 3.619 8.322 17.402 1.00 83.06 86 THR A O 1
ATOM 696 N N . LEU A 1 87 ? 4.761 6.387 17.483 1.00 80.44 87 LEU A N 1
ATOM 697 C CA . LEU A 1 87 ? 6.094 6.966 17.705 1.00 80.44 87 LEU A CA 1
ATOM 698 C C . LEU A 1 87 ? 6.460 8.070 16.698 1.00 80.44 87 LEU A C 1
ATOM 700 O O . LEU A 1 87 ? 7.154 9.015 17.054 1.00 80.44 87 LEU A O 1
ATOM 704 N N . ASP A 1 88 ? 5.944 7.989 15.471 1.00 80.94 88 ASP A N 1
ATOM 705 C CA . ASP A 1 88 ? 6.151 8.992 14.420 1.00 80.94 88 ASP A CA 1
ATOM 706 C C . ASP A 1 88 ? 5.270 10.252 14.568 1.00 80.94 88 ASP A C 1
ATOM 708 O O . ASP A 1 88 ? 5.148 11.027 13.620 1.00 80.94 88 ASP A O 1
ATOM 712 N N . GLY A 1 89 ? 4.586 10.435 15.704 1.00 78.88 89 GLY A N 1
ATOM 713 C CA . GLY A 1 89 ? 3.676 11.562 15.949 1.00 78.88 89 GLY A CA 1
ATOM 714 C C . GLY A 1 89 ? 2.381 11.502 15.134 1.00 78.88 89 GLY A C 1
ATOM 715 O O . GLY A 1 89 ? 1.751 12.524 14.885 1.00 78.88 89 GLY A O 1
ATOM 716 N N . THR A 1 90 ? 1.996 10.311 14.668 1.00 82.06 90 THR A N 1
ATOM 717 C CA . THR A 1 90 ? 0.807 10.108 13.823 1.00 82.06 90 THR A CA 1
ATOM 718 C C . THR A 1 90 ? -0.240 9.278 14.538 1.00 82.06 90 THR A C 1
ATOM 720 O O . THR A 1 90 ? 0.080 8.477 15.412 1.00 82.06 90 THR A O 1
ATOM 723 N N . VAL A 1 91 ? -1.501 9.435 14.149 1.00 86.75 91 VAL A N 1
ATOM 724 C CA . VAL A 1 91 ? -2.607 8.697 14.7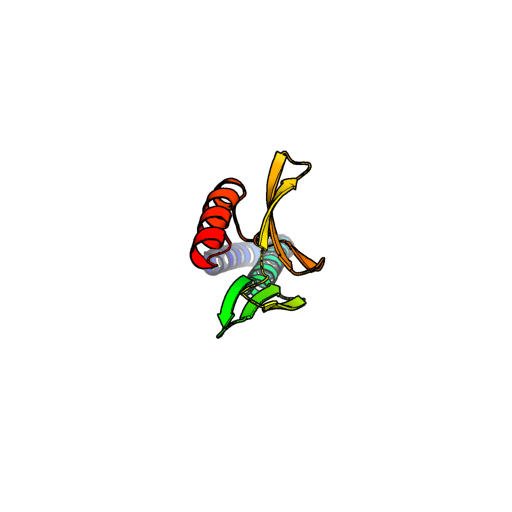57 1.00 86.75 91 VAL A CA 1
ATOM 725 C C . VAL A 1 91 ? -2.799 7.352 14.051 1.00 86.75 91 VAL A C 1
ATOM 727 O O . VAL A 1 91 ? -2.800 7.270 12.821 1.00 86.75 91 VAL A O 1
ATOM 730 N N . ALA A 1 92 ? -2.970 6.286 14.827 1.00 88.81 92 ALA A N 1
ATOM 731 C CA . ALA A 1 92 ? -3.348 4.956 14.364 1.00 88.81 92 ALA A CA 1
ATOM 732 C C . ALA A 1 92 ? -4.753 4.606 14.869 1.00 88.81 92 ALA A C 1
ATOM 734 O O . ALA A 1 92 ? -5.103 4.879 16.021 1.00 88.81 92 ALA A O 1
ATOM 735 N N . ILE A 1 93 ? -5.561 4.008 13.993 1.00 91.25 93 ILE A N 1
ATOM 736 C CA . ILE A 1 93 ? -6.930 3.592 14.302 1.00 91.25 93 ILE A CA 1
ATOM 737 C C . ILE A 1 93 ? -6.882 2.132 14.732 1.00 91.25 93 ILE A C 1
ATOM 739 O O . ILE A 1 93 ? -6.412 1.283 13.983 1.00 91.25 93 ILE A O 1
ATOM 743 N N . PHE A 1 94 ? -7.395 1.826 15.916 1.00 91.62 94 PHE A N 1
ATOM 744 C CA . PHE A 1 94 ? -7.567 0.461 16.398 1.00 91.62 94 PHE A CA 1
ATOM 745 C C . PHE A 1 94 ? -9.049 0.143 16.512 1.00 91.62 94 PHE A C 1
ATOM 747 O O . PHE A 1 94 ? -9.820 0.946 17.034 1.00 91.62 94 PHE A O 1
ATOM 754 N N . ILE A 1 95 ? -9.440 -1.034 16.036 1.00 91.31 95 ILE A N 1
ATOM 755 C CA . ILE A 1 95 ? -10.810 -1.534 16.108 1.00 91.31 95 ILE A CA 1
ATOM 756 C C . ILE A 1 95 ? -10.777 -2.891 16.795 1.00 91.31 95 ILE A C 1
ATOM 758 O O . ILE A 1 95 ? -9.989 -3.763 16.431 1.00 91.31 95 ILE A O 1
ATOM 762 N N . GLY A 1 96 ? -11.599 -3.078 17.819 1.00 90.44 96 GLY A N 1
ATOM 763 C CA . GLY A 1 96 ? -11.547 -4.315 18.582 1.00 90.44 96 GLY A CA 1
ATOM 764 C C . GLY A 1 96 ? -12.556 -4.418 19.702 1.00 90.44 96 GLY A C 1
ATOM 765 O O . GLY A 1 96 ? -13.342 -3.507 19.943 1.00 90.44 96 GLY A O 1
ATOM 766 N N . SER A 1 97 ? -12.520 -5.550 20.394 1.00 87.81 97 SER A N 1
ATOM 767 C CA . SER A 1 97 ? -13.365 -5.846 21.546 1.00 87.81 97 SER A CA 1
ATOM 768 C C . SER A 1 97 ? -12.649 -6.804 22.503 1.00 87.81 97 SER A C 1
ATOM 770 O O . SER A 1 97 ? -11.851 -7.627 22.058 1.00 87.81 97 SER A O 1
ATOM 772 N N . HIS A 1 98 ? -12.927 -6.704 23.810 1.00 80.69 98 HIS A N 1
ATOM 773 C CA . HIS A 1 98 ? -12.463 -7.631 24.860 1.00 80.69 98 HIS A CA 1
ATOM 774 C C . HIS A 1 98 ? -10.992 -8.076 24.745 1.00 80.69 98 HIS A C 1
ATOM 776 O O . HIS A 1 98 ? -10.680 -9.265 24.737 1.00 80.69 98 HIS A O 1
ATOM 782 N N . GLY A 1 99 ? -10.072 -7.115 24.629 1.00 80.19 99 GLY A N 1
ATOM 783 C CA . GLY A 1 99 ? -8.630 -7.387 24.590 1.00 80.19 99 GLY A CA 1
ATOM 784 C C . GLY A 1 99 ? -8.091 -7.863 23.236 1.00 80.19 99 GLY A C 1
ATOM 785 O O . GLY A 1 99 ? -6.884 -8.041 23.099 1.00 80.19 99 GLY A O 1
ATOM 786 N N . LYS A 1 100 ? -8.947 -8.024 22.219 1.00 86.12 100 LYS A N 1
ATOM 787 C CA . LYS A 1 100 ? -8.534 -8.270 20.836 1.00 86.12 100 LYS A CA 1
ATOM 788 C C . LYS A 1 100 ? -8.767 -7.017 20.004 1.00 86.12 100 LYS A C 1
ATOM 790 O O . LYS A 1 100 ? -9.906 -6.660 19.718 1.00 86.12 100 LYS A O 1
ATOM 795 N N . GLU A 1 101 ? -7.682 -6.381 19.589 1.00 89.62 101 GLU A N 1
ATOM 796 C CA . GLU A 1 101 ? -7.697 -5.187 18.748 1.00 89.62 101 GLU A CA 1
ATOM 797 C C . GLU A 1 101 ? -6.880 -5.428 17.486 1.00 89.62 101 GLU A C 1
ATOM 799 O O . GLU A 1 101 ? -5.870 -6.134 17.501 1.00 89.62 101 GLU A O 1
ATOM 804 N N . ILE A 1 102 ? -7.324 -4.832 16.387 1.00 90.62 102 ILE A N 1
ATOM 805 C CA . ILE A 1 102 ? -6.580 -4.786 15.136 1.00 90.62 102 ILE A CA 1
ATOM 806 C C . ILE A 1 102 ? -6.408 -3.329 14.736 1.00 90.62 102 ILE A C 1
ATOM 808 O O . ILE A 1 102 ? -7.326 -2.523 14.865 1.00 90.62 102 ILE A O 1
ATOM 812 N N . GLU A 1 103 ? -5.221 -2.986 14.257 1.00 91.44 103 GLU A N 1
ATOM 813 C CA . GLU A 1 103 ? -4.988 -1.694 13.621 1.00 91.44 103 GLU A CA 1
ATOM 814 C C . GLU A 1 103 ? -5.729 -1.665 12.277 1.00 91.44 103 GLU A C 1
ATOM 816 O O . GLU A 1 103 ? -5.675 -2.650 11.545 1.00 91.44 103 GLU A O 1
ATOM 821 N N . PHE A 1 104 ? -6.406 -0.575 11.928 1.00 90.69 104 PHE A N 1
ATOM 822 C CA . PHE A 1 104 ? -7.127 -0.393 10.669 1.00 90.69 104 PHE A CA 1
ATOM 823 C C . PHE A 1 104 ? -6.599 0.826 9.911 1.00 90.69 104 PHE A C 1
ATOM 825 O O . PHE A 1 104 ? -6.351 1.876 10.502 1.00 90.69 104 PHE A O 1
ATOM 832 N N . GLY A 1 105 ? -6.447 0.697 8.592 1.00 86.12 105 GLY A N 1
ATOM 833 C CA . GLY A 1 105 ? -6.097 1.824 7.734 1.00 86.12 105 GLY A CA 1
ATOM 834 C C . GLY A 1 105 ? -4.635 2.259 7.822 1.00 86.12 105 GLY A C 1
ATOM 835 O O . GLY A 1 105 ? -4.290 3.360 7.401 1.00 86.12 105 GLY A O 1
ATOM 836 N N . SER A 1 106 ? -3.743 1.418 8.347 1.00 84.75 106 SER A N 1
ATOM 837 C CA . SER A 1 106 ? -2.327 1.776 8.430 1.00 84.75 106 SER A CA 1
ATOM 838 C C . SER A 1 106 ? -1.653 1.854 7.061 1.00 84.75 106 SER A C 1
ATOM 840 O O . SER A 1 106 ? -0.720 2.642 6.895 1.00 84.75 106 SER A O 1
ATOM 842 N N . ARG A 1 107 ? -2.151 1.098 6.072 1.00 83.12 107 ARG A N 1
ATOM 843 C CA . ARG A 1 107 ? -1.526 0.974 4.748 1.00 83.12 107 ARG A CA 1
ATOM 844 C C . ARG A 1 107 ? -2.189 1.794 3.640 1.00 83.12 107 ARG A C 1
ATOM 846 O O . ARG A 1 107 ? -1.477 2.287 2.773 1.00 83.12 107 ARG A O 1
ATOM 853 N N . TYR A 1 108 ? -3.515 1.940 3.669 1.00 85.19 108 TYR A N 1
ATOM 854 C CA . TYR A 1 108 ? -4.290 2.561 2.578 1.00 85.19 108 TYR A CA 1
ATOM 855 C C . TYR A 1 108 ? -4.967 3.883 2.956 1.00 85.19 108 TYR A C 1
ATOM 857 O O . TYR A 1 108 ? -5.658 4.460 2.123 1.00 85.19 108 TYR A O 1
ATOM 865 N N . ILE A 1 109 ? -4.783 4.369 4.190 1.00 86.81 109 ILE A N 1
ATOM 866 C CA . ILE A 1 109 ? -5.343 5.647 4.648 1.00 86.81 109 ILE A CA 1
ATOM 867 C C . ILE A 1 109 ? -4.212 6.624 4.968 1.00 86.81 109 ILE A C 1
ATOM 869 O O . ILE A 1 109 ? -3.302 6.308 5.748 1.00 86.81 109 ILE A O 1
ATOM 873 N N . ASN A 1 110 ? -4.303 7.829 4.401 1.00 87.38 110 ASN A N 1
ATOM 874 C CA . ASN A 1 110 ? -3.350 8.903 4.658 1.00 87.38 110 ASN A CA 1
ATOM 875 C C . ASN A 1 110 ? -3.399 9.336 6.121 1.00 87.38 110 ASN A C 1
ATOM 877 O O . ASN A 1 110 ? -4.463 9.413 6.729 1.00 87.38 110 ASN A O 1
ATOM 881 N N . LYS A 1 111 ? -2.236 9.680 6.677 1.00 85.38 111 LYS A N 1
ATOM 882 C CA . LYS A 1 111 ? -2.071 10.039 8.095 1.00 85.38 111 LYS A CA 1
ATOM 883 C C . LYS A 1 111 ? -3.018 11.158 8.547 1.00 85.38 111 LYS A C 1
ATOM 885 O O . LYS A 1 111 ? -3.589 11.055 9.626 1.00 85.38 111 LYS A O 1
ATOM 890 N N . GLU A 1 112 ? -3.214 12.167 7.705 1.00 84.38 112 GLU A N 1
ATOM 891 C CA . GLU A 1 112 ? -4.066 13.337 7.968 1.00 84.38 112 GLU A CA 1
ATOM 892 C C . GLU A 1 112 ? -5.566 12.990 7.984 1.00 84.38 112 GLU A C 1
ATOM 894 O O . GLU A 1 112 ? -6.344 13.576 8.732 1.00 84.38 112 GLU A O 1
ATOM 899 N N . GLU A 1 113 ? -5.980 11.985 7.208 1.00 87.12 113 GLU A N 1
ATOM 900 C CA . GLU A 1 113 ? -7.386 11.582 7.072 1.00 87.12 113 GLU A CA 1
ATOM 901 C C . GLU A 1 113 ? -7.824 10.605 8.172 1.00 87.12 113 GLU A C 1
ATOM 903 O O . GLU A 1 113 ? -9.021 10.422 8.412 1.00 87.12 113 GLU A O 1
ATOM 908 N N . ARG A 1 114 ? -6.870 9.986 8.881 1.00 88.31 114 ARG A N 1
ATOM 909 C CA . ARG A 1 114 ? -7.152 8.959 9.895 1.00 88.31 114 ARG A CA 1
ATOM 910 C C . ARG A 1 114 ? -8.032 9.467 11.025 1.00 88.31 114 ARG A C 1
ATOM 912 O O . ARG A 1 114 ? -8.901 8.732 11.484 1.00 88.31 114 ARG A O 1
ATOM 919 N N . GLU A 1 115 ? -7.848 10.706 11.469 1.00 86.50 115 GLU A N 1
ATOM 920 C CA . GLU A 1 115 ? -8.695 11.273 12.521 1.00 86.50 115 GLU A CA 1
ATOM 921 C C . GLU A 1 115 ? -10.139 11.470 12.060 1.00 86.50 115 GLU A C 1
ATOM 923 O O . GLU A 1 115 ? -11.076 11.169 12.804 1.00 86.50 115 GLU A O 1
ATOM 928 N N . VAL A 1 116 ? -10.320 11.960 10.832 1.00 89.44 116 VAL A N 1
ATOM 929 C CA . VAL A 1 116 ? -11.641 12.184 10.233 1.00 89.44 116 VAL A CA 1
ATOM 930 C C . VAL A 1 116 ? -12.358 10.849 10.064 1.00 89.44 116 VAL A C 1
ATOM 932 O O . VAL A 1 116 ? -13.492 10.693 10.514 1.00 89.44 116 VAL A O 1
ATOM 935 N N . ILE A 1 117 ? -11.667 9.851 9.514 1.00 89.25 117 ILE A N 1
ATOM 936 C CA . ILE A 1 117 ? -12.217 8.508 9.312 1.00 89.25 117 ILE A CA 1
ATOM 937 C C . ILE A 1 117 ? -12.515 7.828 10.649 1.00 89.25 117 ILE A C 1
ATOM 939 O O . ILE A 1 117 ? -13.567 7.216 10.802 1.00 89.25 117 ILE A O 1
ATOM 943 N N . ALA A 1 118 ? -11.655 7.973 11.657 1.00 87.69 118 ALA A N 1
ATOM 944 C CA . ALA A 1 118 ? -11.927 7.428 12.983 1.00 87.69 118 ALA A CA 1
ATOM 945 C C . ALA A 1 118 ? -13.164 8.058 13.635 1.00 87.69 118 ALA A C 1
ATOM 947 O O . ALA A 1 118 ? -13.943 7.351 14.276 1.00 87.69 118 ALA A O 1
ATOM 948 N N . LYS A 1 119 ? -13.362 9.373 13.477 1.00 86.94 119 LYS A N 1
ATOM 949 C CA . LYS A 1 119 ? -14.576 10.060 13.943 1.00 86.94 119 LYS A CA 1
ATOM 950 C C . LYS A 1 119 ? -15.816 9.538 13.216 1.00 86.94 119 LYS A C 1
ATOM 952 O O . LYS A 1 119 ? -16.798 9.225 13.885 1.00 86.94 119 LYS A O 1
ATOM 957 N N . GLN A 1 120 ? -15.743 9.374 11.896 1.00 88.50 120 GLN A N 1
ATOM 958 C CA . GLN A 1 120 ? -16.836 8.823 11.092 1.00 88.50 120 GLN A CA 1
ATOM 959 C C . GLN A 1 120 ? -17.187 7.391 11.523 1.00 88.50 120 GLN A C 1
ATOM 961 O O . GLN A 1 120 ? -18.341 7.090 11.809 1.00 88.50 120 GLN A O 1
ATOM 966 N N . LEU A 1 121 ? -16.181 6.528 11.692 1.00 87.56 121 LEU A N 1
ATOM 967 C CA . LEU A 1 121 ? -16.373 5.151 12.152 1.00 87.56 121 LEU A CA 1
ATOM 968 C C . LEU A 1 121 ? -17.018 5.084 13.541 1.00 87.56 121 LEU A C 1
ATOM 970 O O . LEU A 1 121 ? -17.895 4.253 13.764 1.00 87.56 121 LEU A O 1
ATOM 974 N N . LYS A 1 122 ? -16.628 5.962 14.475 1.00 86.88 122 LYS A N 1
ATOM 975 C CA . LYS A 1 122 ? -17.272 6.048 15.799 1.00 86.88 122 LYS A CA 1
ATOM 976 C C . LYS A 1 122 ? -18.760 6.390 15.690 1.00 86.88 122 LYS A C 1
ATOM 978 O O . LYS A 1 122 ? -19.568 5.790 16.399 1.00 86.88 122 LYS A O 1
ATOM 983 N N . GLN A 1 123 ? -19.114 7.317 14.798 1.00 85.62 123 GLN A N 1
ATOM 984 C CA . GLN A 1 123 ? -20.503 7.718 14.561 1.00 85.62 123 GLN A CA 1
ATOM 985 C C . GLN A 1 123 ? -21.323 6.586 13.927 1.00 85.62 123 GLN A C 1
ATOM 987 O O . GLN A 1 123 ? -22.376 6.225 14.454 1.00 85.62 123 GLN A O 1
ATOM 992 N N . ASP A 1 124 ? -20.822 5.977 12.852 1.00 83.00 124 ASP A N 1
ATOM 993 C CA . ASP A 1 124 ? -21.548 4.952 12.087 1.00 83.00 124 ASP A CA 1
ATOM 994 C C . ASP A 1 124 ? -21.747 3.655 12.881 1.00 83.00 124 ASP A C 1
ATOM 996 O O . ASP A 1 124 ? -22.792 2.992 12.809 1.00 83.00 124 ASP A O 1
ATOM 1000 N N . LEU A 1 125 ? -20.762 3.305 13.707 1.00 78.19 125 LEU A N 1
ATOM 1001 C CA . LEU A 1 125 ? -20.829 2.126 14.560 1.00 78.19 125 LEU A CA 1
ATOM 1002 C C . LEU A 1 125 ? -21.690 2.350 15.817 1.00 78.19 125 LEU A C 1
ATOM 1004 O O . LEU A 1 125 ? -21.942 1.382 16.532 1.00 78.19 125 LEU A O 1
ATOM 1008 N N . LYS A 1 126 ? -22.212 3.570 16.051 1.00 67.31 126 LYS A N 1
ATOM 1009 C CA . LYS A 1 126 ? -22.965 3.963 17.262 1.00 67.31 126 LYS A CA 1
ATOM 1010 C C . LYS A 1 126 ? -22.256 3.547 18.556 1.00 67.31 126 LYS A C 1
ATOM 1012 O O . LYS A 1 126 ? -22.895 3.135 19.522 1.00 67.31 126 LYS A O 1
ATOM 1017 N N . ILE A 1 127 ? -20.931 3.633 18.558 1.00 59.06 127 ILE A N 1
ATOM 1018 C CA . ILE A 1 127 ? -20.119 3.324 19.731 1.00 59.06 127 ILE A CA 1
ATOM 1019 C C . ILE A 1 127 ? -20.163 4.577 20.601 1.00 59.06 127 ILE A C 1
ATOM 1021 O O . ILE A 1 127 ? -19.453 5.545 20.325 1.00 59.06 127 ILE A O 1
ATOM 1025 N N . VAL A 1 128 ? -21.066 4.578 21.583 1.00 44.69 128 VAL A N 1
ATOM 1026 C CA . VAL A 1 128 ? -21.119 5.592 22.648 1.00 44.69 128 VAL A CA 1
ATOM 1027 C C . VAL A 1 128 ? -20.040 5.293 23.683 1.00 44.69 128 VAL A C 1
ATOM 1029 O O . VAL A 1 128 ? -19.898 4.108 24.069 1.00 44.69 128 VAL A O 1
#

Foldseek 3Di:
DLVVVLVVLVVVLVVCVVVVNPVVVVVSVVVVVVSVVVVVVCVLFVPFDWDWDDDPQKIWIWGDGSVDTDIDIDGLQFKDWDWDQDPVRFIWIWIDGDPDIDTGPPDPNDRVCVVVVSVVCCVVSVPD

Secondary structure (DSSP, 8-state):
-HHHHHHHHHHHHHHHHHTT-TTHHHHHHHHHHHHHHHHHHHHHHTT-EEEEEEETTEEEEEEEETTEEEEEEEEGGG-EEEEEE-TTS-EEEEEEETTEEEEESTTTS-TTTHHHHHHHHHHHTT--

Nearest PDB structures (foldseek):
  9etf-assembly1_B  TM=4.824E-01  e=2.642E-01  Gallus gallus
  3pp6-assembly1_A  TM=4.613E-01  e=4.243E-01  Doryteuthis pealeii
  2mo5-assembly1_A  TM=3.541E-01  e=1.852E-01  Homo sapiens
  5ogb-assembly1_A  TM=3.376E-01  e=2.347E-01  Homo sapiens
  8w02-assembly2_B  TM=4.258E-01  e=4.777E-01  Homo sapiens

Mean predicted aligned error: 6.86 Å

Solvent-accessible surface area (backbone atoms only — not comparable to full-atom values): 7438 Å² total; per-residue (Å²): 109,71,68,57,54,53,53,51,52,51,55,53,48,51,54,39,40,74,72,68,42,59,79,50,52,65,57,54,50,47,53,52,51,52,52,51,52,55,50,50,54,51,59,54,48,65,77,43,45,77,48,78,44,80,55,93,66,31,36,37,37,39,41,39,41,76,90,47,78,49,80,46,78,41,51,40,94,57,39,44,78,45,79,42,80,40,96,86,79,40,63,44,41,32,43,29,40,96,94,48,69,42,80,52,56,83,86,86,44,57,67,84,51,41,61,59,51,50,53,49,50,35,59,78,61,66,54,126

pLDDT: mean 87.96, std 6.03, range [44.69, 94.5]

Sequence (128 aa):
MFVGVLTITVI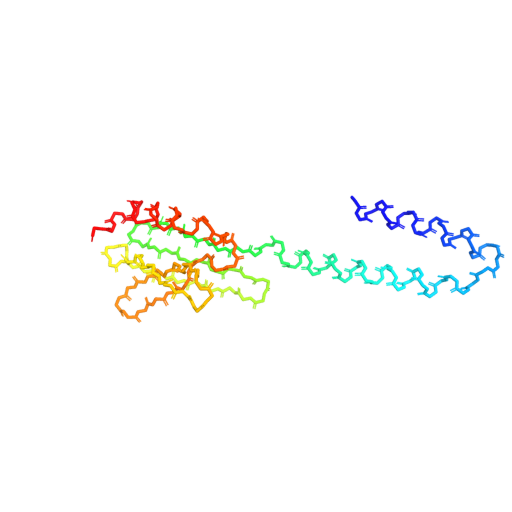ITAGFVLAGAWLVLPFAGLEILVLAYVLINAYLHYGDFESIALVNDDVVIEKYSYKSSKKYTFQRYWVRVTLRETLDGTVAIFIGSHGKEIEFGSRYINKEEREVIAKQLKQDLKIV

Radius of gyration: 23.5 Å; Cα contacts (8 Å, |Δi|>4): 151; chains: 1; bounding box: 52×26×62 Å

=== Feature glossary ===
The features interleaved in this record are:

— What the protein is —

Sequence gives the chain of amino acids in standard o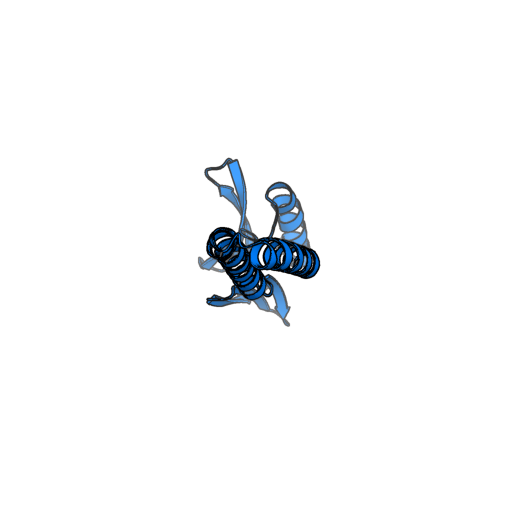ne-letter code (A=alanine, C=cysteine, …, Y=tyrosine), read N→C. It is the only feature that is directly encoded by the gene; all structural features are derived from the folded form of this sequence.

Database cross-references. InterPro integrates a dozen domain/family signature databases into unified entries with residue-range hits. GO terms attach function/process/location labels with evidence codes. CATH codes position the fold in a four-level structural taxonomy. Organism is the NCBI-taxonomy species name.

— Where its atoms are —

Atomic coordinates in PDBx/mmCIF format — the same representation the Protein Data Bank distributes. Each line of the _atom_site loop places one backbone atom in Cartesian space (units: ångströms, origin: arbitrary).

The six renders are orthographic views along the three Cartesian axes in both directions. Representation (cartoon, sticks, or surface) and color scheme (sequence-rainbow or by-chain) vary across proteins so the training set covers all the common visualization conventions.

— Local backbone conformation —

Eight-state secondary structure (DSSP): H is the canonical α-helix, G the tighter 3₁₀-helix, I the wider π-helix; E/B are β-structure, T and S are turns and bends, and '-' is everything else. DSSP derives these from the pattern of main-chain N–H···O=C hydrogen bonds, not from the sequence.

P-SEA three-state annotation labels each residue as helix, strand, or coil based purely on the geometry of the Cα trace. It serves as a fallback when the full backbone (and thus DSSP) is unavailable.

The φ/ψ torsion pair specifies the backbone conformation at each residue. φ rotates about the N–Cα bond, ψ about the Cα–C bond. Steric clashes forbid most of the (φ, ψ) plane — the allowed regions (α-helix basin, β-sheet basin, left-handed helix) are the Ramachandran-allowed regions.

— Global shape and packing —

The geometric summary reports three shape descriptors. Rg (radius of gyration) measures how spread out the Cα atoms are about their centre of mass; compact globular proteins have small Rg, elongated or unfolded ones large. Cα contacts (<8 Å, |i−j|>4) count long-range residue pairs in spatial proximity — high for tightly packed folds, near zero for rods or random coil. The bounding-box extents give the protein's footprint along x, y, z in Å.

Solvent-accessible surface area (SASA) is the area in Å² traced out by the centre of a 1.4 Å probe sphere (a water molecule) rolled over the protein's van der Waals surface (Shrake–Rupley / Lee–Richards construction). Buried residues have near-zero SASA; fully exposed residues can exceed 200 Å². The total SASA scales roughly with the number of surface residues.

The contact map is a binary N×N matrix image: pixel (i, j) is dark where Cα_i and Cα_j are within 8 Å and |i−j|>4. Because the |i−j|>4 filter removes local helical contacts, off-diagonal stripes parallel to the main diagonal indicate parallel β-sheets; stripes perpendicular to it indicate antiparallel β-sheets. The Ramachandran plot scatters every residue's (φ, ψ) pair against the sterically allowed regions. The PAE heatmap renders the predicted-aligned-error matrix.

— Structural neighborhood —

3Di is Foldseek's structural alphabet. Each residue is assigned one of twenty discrete states based on how its Cα sits relative to its spatial (not sequential) neighbors. Aligning 3Di strings finds structural homologs roughly as well as full 3D superposition, b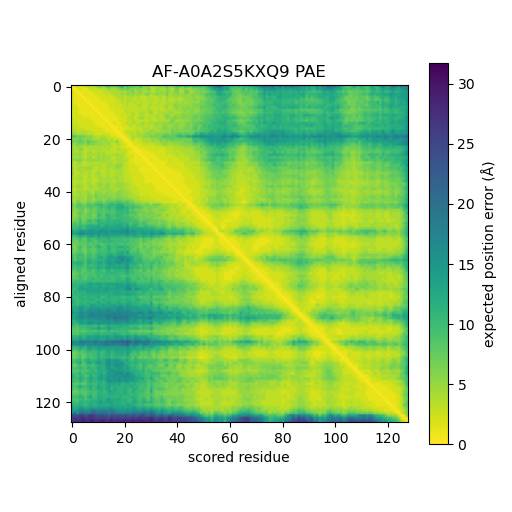ut orders of magnitude faster.

Nearest PDB neighbors are the top structural matches found by Foldseek when searching this structure against the entire Protein Data Bank. Each hit reports a TM-score (0 to 1; >0.5 almost always implies the same fold) and an E-value. These are *structural* homologs — they may share no detectable sequence similarity.

— Confidence and disorder —

For AlphaFold models, the B-factor field carries pLDDT — the model's own estimate of local accuracy on a 0–100 scale. Regions with pLDDT<50 should be treated as essentially unmodeled; they often correspond to intrinsically disordered segments.

Crystallographic B-factors measure how much each atom's electron density is smeared out, in Å². They rise in mobile loops and surface residues and fall in the buried interior. In AlphaFold models this column is repurposed to hold pLDDT instead.

Predicted aligned error is AlphaFold's pairwise confidence. Unlike pLDDT (per-residue), PAE is per-residue-pair and captures whether two parts of the structure are correctly placed relative to each other. Units are ångströms of expected positional error.